Protein AF-A0A935E1A9-F1 (afdb_monomer_lite)

Radius of gyration: 36.32 Å; chains: 1; bounding box: 63×24×108 Å

Structure (mmCIF, N/CA/C/O backbone):
data_AF-A0A935E1A9-F1
#
_entry.id   AF-A0A935E1A9-F1
#
loop_
_atom_site.group_PDB
_atom_site.id
_atom_site.type_symbol
_atom_site.label_atom_id
_atom_site.label_alt_id
_atom_site.label_comp_id
_atom_site.label_asym_id
_atom_site.label_entity_id
_atom_site.label_seq_id
_atom_site.pdbx_PDB_ins_code
_atom_site.Cartn_x
_atom_site.Cartn_y
_atom_site.Cartn_z
_atom_site.occupancy
_atom_site.B_iso_or_equiv
_atom_site.auth_seq_id
_atom_site.auth_comp_id
_atom_site.auth_asym_id
_atom_site.auth_atom_id
_atom_site.pdbx_PDB_model_num
ATOM 1 N N . MET A 1 1 ? 24.897 10.525 -62.551 1.00 43.28 1 MET A N 1
ATOM 2 C CA . MET A 1 1 ? 25.364 9.296 -61.876 1.00 43.28 1 MET A CA 1
ATOM 3 C C . MET A 1 1 ? 24.677 9.210 -60.522 1.00 43.28 1 MET A C 1
ATOM 5 O O . MET A 1 1 ? 24.831 10.116 -59.720 1.00 43.28 1 MET A O 1
ATOM 9 N N . ASN A 1 2 ? 23.819 8.197 -60.395 1.00 39.41 2 ASN A N 1
ATOM 10 C CA . ASN A 1 2 ? 23.070 7.679 -59.246 1.00 39.41 2 ASN A CA 1
ATOM 11 C C . ASN A 1 2 ? 22.739 8.583 -58.045 1.00 39.41 2 ASN A C 1
ATOM 13 O O . ASN A 1 2 ? 23.552 8.855 -57.167 1.00 39.41 2 ASN A O 1
ATOM 17 N N . ARG A 1 3 ? 21.435 8.884 -57.976 1.00 65.75 3 ARG A N 1
ATOM 18 C CA . ARG A 1 3 ? 20.637 8.992 -56.751 1.00 65.75 3 ARG A CA 1
ATOM 19 C C . ARG A 1 3 ? 20.733 7.672 -55.965 1.00 65.75 3 ARG A C 1
ATOM 21 O O . ARG A 1 3 ? 20.903 6.628 -56.585 1.00 65.75 3 ARG A O 1
ATOM 28 N N . ILE A 1 4 ? 20.495 7.735 -54.652 1.00 61.72 4 ILE A N 1
ATOM 29 C CA . ILE A 1 4 ? 20.471 6.622 -53.676 1.00 61.72 4 ILE A CA 1
ATOM 30 C C . ILE A 1 4 ? 21.838 6.367 -53.003 1.00 61.72 4 ILE A C 1
ATOM 32 O O . ILE A 1 4 ? 22.512 5.373 -53.242 1.00 61.72 4 ILE A O 1
ATOM 36 N N . ARG A 1 5 ? 22.222 7.267 -52.093 1.00 61.59 5 ARG A N 1
ATOM 37 C CA . ARG A 1 5 ? 22.772 6.855 -50.790 1.00 61.59 5 ARG A CA 1
ATOM 38 C C . ARG A 1 5 ? 21.533 6.756 -49.880 1.00 61.59 5 ARG A C 1
ATOM 40 O O . ARG A 1 5 ? 21.036 7.786 -49.450 1.00 61.59 5 ARG A O 1
ATOM 47 N N . LEU A 1 6 ? 20.757 5.666 -49.891 1.00 59.06 6 LEU A N 1
ATOM 48 C CA . LEU A 1 6 ? 20.890 4.566 -48.922 1.00 59.06 6 LEU A CA 1
ATOM 49 C C . LEU A 1 6 ? 21.417 5.151 -47.594 1.00 59.06 6 LEU A C 1
ATOM 51 O O . LEU A 1 6 ? 22.622 5.272 -47.443 1.00 59.06 6 LEU A O 1
ATOM 55 N N . ARG A 1 7 ? 20.618 5.833 -46.760 1.00 59.34 7 ARG A N 1
ATOM 56 C CA . ARG A 1 7 ? 19.439 5.374 -45.994 1.00 59.34 7 ARG A CA 1
ATOM 57 C C . ARG A 1 7 ? 19.665 4.040 -45.275 1.00 59.34 7 ARG A C 1
ATOM 59 O O . ARG A 1 7 ? 18.809 3.171 -45.332 1.00 59.34 7 ARG A O 1
ATOM 66 N N . LEU A 1 8 ? 20.831 3.902 -44.656 1.00 56.69 8 LEU A N 1
ATOM 67 C CA . LEU A 1 8 ? 21.181 2.851 -43.703 1.00 56.69 8 LEU A CA 1
ATOM 68 C C . LEU A 1 8 ? 22.153 3.477 -42.699 1.00 56.69 8 LEU A C 1
ATOM 70 O O . LEU A 1 8 ? 23.348 3.325 -42.864 1.00 56.69 8 LEU A O 1
ATOM 74 N N . ASP A 1 9 ? 21.630 4.312 -41.804 1.00 52.44 9 ASP A N 1
ATOM 75 C CA . ASP A 1 9 ? 22.239 4.705 -40.517 1.00 52.44 9 ASP A CA 1
ATOM 76 C C . ASP A 1 9 ? 21.132 5.332 -39.629 1.00 52.44 9 ASP A C 1
ATOM 78 O O . ASP A 1 9 ? 21.367 6.247 -38.850 1.00 52.44 9 ASP A O 1
ATOM 82 N N . ASP A 1 10 ? 19.885 4.866 -39.787 1.00 56.88 10 ASP A N 1
ATOM 83 C CA . ASP A 1 10 ? 18.754 5.179 -38.886 1.00 56.88 10 ASP A CA 1
ATOM 84 C C . ASP A 1 10 ? 18.579 4.034 -37.858 1.00 56.88 10 ASP A C 1
ATOM 86 O O . ASP A 1 10 ? 17.519 3.852 -37.272 1.00 56.88 10 ASP A O 1
ATOM 90 N N . GLU A 1 11 ? 19.625 3.217 -37.687 1.00 57.50 11 GLU A N 1
ATOM 91 C CA . GLU A 1 11 ? 19.710 2.070 -36.766 1.00 57.50 11 GLU A CA 1
ATOM 92 C C . GLU A 1 11 ? 20.634 2.375 -35.573 1.00 57.50 11 GLU A C 1
ATOM 94 O O . GLU A 1 11 ? 21.140 1.472 -34.913 1.00 57.50 11 GLU A O 1
ATOM 99 N N . GLY A 1 12 ? 20.878 3.658 -35.294 1.00 59.22 12 GLY A N 1
ATOM 100 C CA . GLY A 1 12 ? 21.654 4.105 -34.142 1.00 59.22 12 GLY A CA 1
ATOM 101 C C . GLY A 1 12 ? 20.835 4.052 -32.858 1.00 59.22 12 GLY A C 1
ATOM 102 O O . GLY A 1 12 ? 20.351 5.089 -32.421 1.00 59.22 12 GLY A O 1
ATOM 103 N N . ASP A 1 13 ? 20.706 2.841 -32.314 1.00 62.75 13 ASP A N 1
ATOM 104 C CA . ASP A 1 13 ? 20.514 2.515 -30.898 1.00 62.75 13 ASP A CA 1
ATOM 105 C C . ASP A 1 13 ? 19.587 3.455 -30.111 1.00 62.75 13 ASP A C 1
ATOM 107 O O . ASP A 1 13 ? 20.025 4.461 -29.545 1.00 62.75 13 ASP A O 1
ATOM 111 N N . ASP A 1 14 ? 18.319 3.060 -29.954 1.00 69.81 14 ASP A N 1
ATOM 112 C CA . ASP A 1 14 ? 17.554 3.474 -28.778 1.00 69.81 14 ASP A CA 1
ATOM 113 C C . ASP A 1 14 ? 18.376 3.085 -27.540 1.00 69.81 14 ASP A C 1
ATOM 115 O O . ASP A 1 14 ? 18.420 1.910 -27.171 1.00 69.81 14 ASP A O 1
ATOM 119 N N . ASP A 1 15 ? 19.069 4.053 -26.928 1.00 81.50 15 ASP A N 1
ATOM 120 C CA . ASP A 1 15 ? 19.908 3.794 -25.761 1.00 81.50 15 ASP A CA 1
ATOM 121 C C . ASP A 1 15 ? 19.017 3.160 -24.677 1.00 81.50 15 ASP A C 1
ATOM 123 O O . ASP A 1 15 ? 18.099 3.815 -24.151 1.00 81.50 15 ASP A O 1
ATOM 127 N N . PRO A 1 16 ? 19.241 1.879 -24.330 1.00 81.06 16 PRO A N 1
ATOM 128 C CA . PRO A 1 16 ? 18.394 1.182 -23.376 1.00 81.06 16 PRO A CA 1
ATOM 129 C C . PRO A 1 16 ? 18.430 1.862 -22.003 1.00 81.06 16 PRO A C 1
ATOM 131 O O . PRO A 1 16 ? 17.468 1.751 -21.238 1.00 81.06 16 PRO A O 1
ATOM 134 N N . LEU A 1 17 ? 19.497 2.610 -21.695 1.00 86.38 17 LEU A N 1
ATOM 135 C CA . LEU A 1 17 ? 19.605 3.392 -20.469 1.00 86.38 17 LEU A CA 1
ATOM 136 C C . LEU A 1 17 ? 18.696 4.623 -20.497 1.00 86.38 17 LEU A C 1
ATOM 138 O O . LEU A 1 17 ? 18.069 4.917 -19.480 1.00 86.38 17 LEU A O 1
ATOM 142 N N . LEU A 1 18 ? 18.551 5.303 -21.639 1.00 84.38 18 LEU A N 1
ATOM 143 C CA . LEU A 1 18 ? 17.610 6.425 -21.770 1.00 84.38 18 LEU A CA 1
ATOM 144 C C . LEU A 1 18 ? 16.162 5.955 -21.573 1.00 84.38 18 LEU A C 1
ATOM 146 O O . LEU A 1 18 ? 15.390 6.601 -20.859 1.00 84.38 18 LEU A O 1
ATOM 150 N N . SER A 1 19 ? 15.817 4.784 -22.117 1.00 86.38 19 SER A N 1
ATOM 151 C CA . SER A 1 19 ? 14.505 4.157 -21.898 1.00 86.38 19 SER A CA 1
ATOM 152 C C . SER A 1 19 ? 14.297 3.701 -20.444 1.00 86.38 19 SER A C 1
ATOM 154 O O . SER A 1 19 ? 13.199 3.846 -19.898 1.00 86.38 19 SER A O 1
ATOM 156 N N . LEU A 1 20 ? 15.3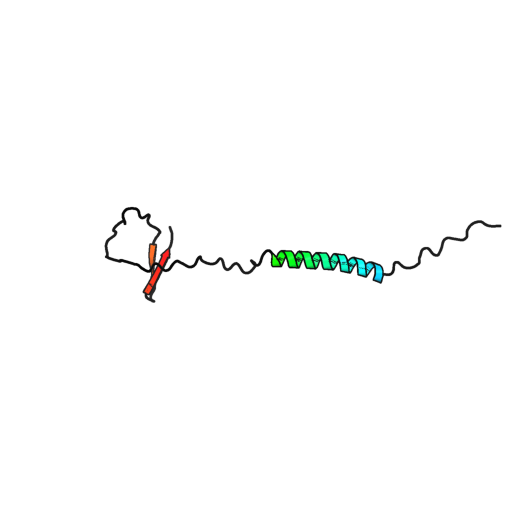46 3.200 -19.779 1.00 90.94 20 LEU A N 1
ATOM 157 C CA . LEU A 1 20 ? 15.307 2.801 -18.367 1.00 90.94 20 LEU A CA 1
ATOM 158 C C . LEU A 1 20 ? 15.084 3.995 -17.428 1.00 90.94 20 LEU A C 1
ATOM 160 O O . LEU A 1 20 ? 14.329 3.876 -16.467 1.00 90.94 20 LEU A O 1
ATOM 164 N N . VAL A 1 21 ? 15.697 5.148 -17.701 1.00 91.38 21 VAL A N 1
ATOM 165 C CA . VAL A 1 21 ? 15.514 6.364 -16.889 1.00 91.38 21 VAL A CA 1
ATOM 166 C C . VAL A 1 21 ? 14.050 6.814 -16.890 1.00 91.38 21 VAL A C 1
ATOM 168 O O . VAL A 1 21 ? 13.503 7.114 -15.828 1.00 91.38 21 VAL A O 1
ATOM 171 N N . ASN A 1 22 ? 13.385 6.779 -18.047 1.00 88.12 22 ASN A N 1
ATOM 172 C CA . ASN A 1 22 ? 11.957 7.091 -18.146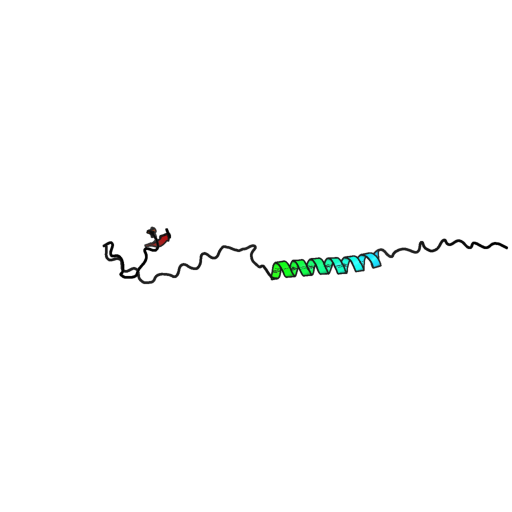 1.00 88.12 22 ASN A CA 1
ATOM 173 C C . ASN A 1 22 ? 11.077 6.058 -17.410 1.00 88.12 22 ASN A C 1
ATOM 175 O O . ASN A 1 22 ? 10.084 6.418 -16.780 1.00 88.12 22 ASN A O 1
ATOM 179 N N . LEU A 1 23 ? 11.458 4.774 -17.431 1.00 94.00 23 LEU A N 1
ATOM 180 C CA . LEU A 1 23 ? 10.769 3.732 -16.661 1.00 94.00 23 LEU A CA 1
ATOM 181 C C . LEU A 1 23 ? 10.926 3.931 -15.148 1.00 94.00 23 LEU A C 1
ATOM 183 O O . LEU A 1 23 ? 9.966 3.723 -14.405 1.00 94.00 23 LEU A O 1
ATOM 187 N N . ILE A 1 24 ? 12.114 4.335 -14.691 1.00 96.12 24 ILE A N 1
ATOM 188 C CA . ILE A 1 24 ? 12.373 4.622 -13.276 1.00 96.12 24 ILE A CA 1
ATOM 189 C C . ILE A 1 24 ? 11.469 5.758 -12.803 1.00 96.12 24 ILE A C 1
ATOM 191 O O . ILE A 1 24 ? 10.858 5.619 -11.748 1.00 96.12 24 ILE A O 1
ATOM 195 N N . ASP A 1 25 ? 11.327 6.834 -13.580 1.00 94.38 25 ASP A N 1
ATOM 196 C CA . ASP A 1 25 ? 10.463 7.961 -13.204 1.00 94.38 25 ASP A CA 1
ATOM 197 C C . ASP A 1 25 ? 9.006 7.510 -12.980 1.00 94.38 25 ASP A C 1
ATOM 199 O O . ASP A 1 25 ? 8.437 7.697 -11.901 1.00 94.38 25 ASP A O 1
ATOM 203 N N . VAL A 1 26 ? 8.432 6.770 -13.937 1.00 95.75 26 VAL A N 1
ATOM 204 C CA . VAL A 1 26 ? 7.072 6.208 -13.817 1.00 95.75 26 VAL A CA 1
ATOM 205 C C . VAL A 1 26 ? 6.955 5.219 -12.649 1.00 95.75 26 VAL A C 1
ATOM 207 O O . VAL A 1 26 ? 5.949 5.207 -11.931 1.00 95.75 26 VAL A O 1
ATOM 210 N N . PHE A 1 27 ? 7.979 4.395 -12.421 1.00 97.44 27 PHE A N 1
ATOM 211 C CA . PHE A 1 27 ? 8.007 3.450 -11.306 1.00 97.44 27 PHE A CA 1
ATOM 212 C C . PHE A 1 27 ? 8.016 4.165 -9.948 1.00 97.44 27 PHE A C 1
ATOM 214 O O . PHE A 1 27 ? 7.268 3.785 -9.044 1.00 97.44 27 PHE A O 1
ATOM 221 N N . LEU A 1 28 ? 8.803 5.235 -9.807 1.00 96.31 28 LEU A N 1
ATOM 222 C CA . LEU A 1 28 ? 8.845 6.044 -8.590 1.00 96.31 28 LEU A CA 1
ATOM 223 C C . LEU A 1 28 ? 7.505 6.739 -8.322 1.00 96.31 28 LEU A C 1
ATOM 225 O O . LEU A 1 28 ? 7.086 6.805 -7.165 1.00 96.31 28 LEU A O 1
ATOM 229 N N . VAL A 1 29 ? 6.790 7.181 -9.361 1.00 96.94 29 VAL A N 1
ATOM 230 C CA . VAL A 1 29 ? 5.422 7.715 -9.224 1.00 96.94 29 VAL A CA 1
ATOM 231 C C . VAL A 1 29 ? 4.463 6.659 -8.666 1.00 96.94 29 VAL A C 1
ATOM 233 O O . VAL A 1 29 ? 3.680 6.961 -7.762 1.00 96.94 29 VAL A O 1
ATOM 236 N N . LEU A 1 30 ? 4.544 5.411 -9.139 1.00 96.94 30 LEU A N 1
ATOM 237 C CA . LEU A 1 30 ? 3.730 4.306 -8.619 1.00 96.94 30 LEU A CA 1
ATOM 238 C C . LEU A 1 30 ? 4.052 4.008 -7.148 1.00 96.94 30 LEU A C 1
ATOM 240 O O . LEU A 1 30 ? 3.134 3.867 -6.337 1.00 96.94 30 LEU A O 1
ATOM 244 N N . VAL A 1 31 ? 5.338 3.963 -6.785 1.00 96.94 31 VAL A N 1
ATOM 245 C CA . VAL A 1 31 ? 5.771 3.781 -5.389 1.00 96.94 31 VAL A CA 1
ATOM 246 C C . VAL A 1 31 ? 5.273 4.930 -4.512 1.00 96.94 31 VAL A C 1
ATOM 248 O O . VAL A 1 31 ? 4.721 4.680 -3.444 1.00 96.94 31 VAL A O 1
ATOM 251 N N . ALA A 1 32 ? 5.394 6.182 -4.957 1.00 96.38 32 ALA A N 1
ATOM 252 C CA . ALA A 1 32 ? 4.910 7.344 -4.214 1.00 96.38 32 ALA A CA 1
ATOM 253 C C . ALA A 1 32 ? 3.385 7.315 -4.020 1.00 96.38 32 ALA A C 1
ATOM 255 O O . ALA A 1 32 ? 2.900 7.589 -2.921 1.00 96.38 32 ALA A O 1
ATOM 256 N N . ALA A 1 33 ? 2.626 6.931 -5.051 1.00 95.06 33 ALA A N 1
ATOM 257 C CA . ALA A 1 33 ? 1.178 6.763 -4.958 1.00 95.06 33 ALA A CA 1
ATOM 258 C C . ALA A 1 33 ? 0.792 5.649 -3.971 1.00 95.06 33 ALA A C 1
ATOM 260 O O . ALA A 1 33 ? -0.130 5.828 -3.174 1.00 95.06 33 ALA A O 1
ATOM 261 N N . LEU A 1 34 ? 1.523 4.530 -3.975 1.00 93.62 34 LEU A N 1
ATOM 262 C CA . LEU A 1 34 ? 1.320 3.429 -3.033 1.00 93.62 34 LEU A CA 1
ATOM 263 C C . LEU A 1 34 ? 1.648 3.844 -1.592 1.00 93.62 34 LEU A C 1
ATOM 265 O O . LEU A 1 34 ? 0.851 3.599 -0.688 1.00 93.62 34 LEU A O 1
ATOM 269 N N . LEU A 1 35 ? 2.780 4.519 -1.376 1.00 93.94 35 LEU A N 1
ATOM 270 C CA . LEU A 1 35 ? 3.152 5.063 -0.068 1.00 93.94 35 LEU A CA 1
ATOM 271 C C . LEU A 1 35 ? 2.109 6.066 0.432 1.00 93.94 35 LEU A C 1
ATOM 273 O O . LEU A 1 35 ? 1.743 6.031 1.603 1.00 93.94 35 LEU A O 1
ATOM 277 N N . LEU A 1 36 ? 1.581 6.917 -0.451 1.00 92.25 36 LEU A N 1
ATOM 278 C CA . LEU A 1 36 ? 0.510 7.854 -0.123 1.00 92.25 36 LEU A CA 1
ATOM 279 C C . LEU A 1 36 ? -0.797 7.134 0.235 1.00 92.25 36 LEU A C 1
ATOM 281 O O . LEU A 1 36 ? -1.483 7.560 1.161 1.00 92.25 36 LEU A O 1
ATOM 285 N N . ALA A 1 37 ? -1.146 6.054 -0.466 1.00 89.44 37 ALA A N 1
ATOM 286 C CA . ALA A 1 37 ? -2.321 5.244 -0.154 1.00 89.44 37 ALA A CA 1
ATOM 287 C C . ALA A 1 37 ? -2.203 4.595 1.236 1.00 89.44 37 ALA A C 1
ATOM 289 O O . ALA A 1 37 ? -3.120 4.721 2.046 1.00 89.44 37 ALA A O 1
ATOM 290 N N . VAL A 1 38 ? -1.049 3.996 1.546 1.00 87.75 38 VAL A N 1
ATOM 291 C CA . VAL A 1 38 ? -0.756 3.409 2.867 1.00 87.75 38 VAL A CA 1
ATOM 292 C C . VAL A 1 38 ? -0.727 4.477 3.965 1.00 87.75 38 VAL A C 1
ATOM 294 O O . VAL A 1 38 ? -1.249 4.263 5.053 1.00 87.75 38 VAL A O 1
ATOM 297 N N . ALA A 1 39 ? -0.154 5.650 3.690 1.00 87.12 39 ALA A N 1
ATOM 298 C CA . ALA A 1 39 ? -0.096 6.746 4.655 1.00 87.12 39 ALA A CA 1
ATOM 299 C C . ALA A 1 39 ? -1.478 7.351 4.960 1.00 87.12 39 ALA A C 1
ATOM 301 O O . ALA A 1 39 ? -1.697 7.857 6.060 1.00 87.12 39 ALA A O 1
ATOM 302 N N . ARG A 1 40 ? -2.404 7.322 3.992 1.00 82.56 40 ARG A N 1
ATOM 303 C CA . ARG A 1 40 ? -3.778 7.822 4.156 1.00 82.56 40 ARG A CA 1
ATOM 304 C C . ARG A 1 40 ? -4.680 6.856 4.916 1.00 82.56 40 ARG A C 1
ATOM 306 O O . ARG A 1 40 ? -5.600 7.328 5.578 1.00 82.56 40 ARG A O 1
ATOM 313 N N . ASP A 1 41 ? -4.425 5.552 4.833 1.00 73.25 41 ASP A N 1
ATOM 314 C CA . ASP A 1 41 ? -5.214 4.540 5.531 1.00 73.25 41 ASP A CA 1
ATOM 315 C C . ASP A 1 41 ? -4.336 3.628 6.411 1.00 73.25 41 ASP A C 1
ATOM 317 O O . ASP A 1 41 ? -3.912 2.553 5.980 1.00 73.25 41 ASP A O 1
ATOM 321 N N . PRO A 1 42 ? -4.071 4.012 7.675 1.00 63.91 42 PRO A N 1
ATOM 322 C CA . PRO A 1 42 ? -3.365 3.155 8.627 1.00 63.91 42 PRO A CA 1
ATOM 323 C C . PRO A 1 42 ? -4.165 1.905 9.073 1.00 63.91 42 PRO A C 1
ATOM 325 O O . PRO A 1 42 ? -3.777 1.251 10.045 1.00 63.91 42 PRO A O 1
ATOM 328 N N . ALA A 1 43 ? -5.281 1.541 8.425 1.00 65.06 43 ALA A N 1
ATOM 329 C CA . ALA A 1 43 ? -6.226 0.545 8.929 1.00 65.06 43 ALA A CA 1
ATOM 330 C C . ALA A 1 43 ? -6.152 -0.855 8.280 1.00 65.06 43 ALA A C 1
ATOM 332 O O . ALA A 1 43 ? -7.179 -1.487 8.055 1.00 65.06 43 ALA A O 1
ATOM 333 N N . THR A 1 44 ? -4.963 -1.442 8.123 1.00 59.91 44 THR A N 1
ATOM 334 C CA . THR A 1 44 ? -4.818 -2.924 8.144 1.00 59.91 44 THR A CA 1
ATOM 335 C C . THR A 1 44 ? -4.586 -3.477 9.555 1.00 59.91 44 THR A C 1
ATOM 337 O O . THR A 1 44 ? -4.280 -4.650 9.746 1.00 59.91 44 THR A O 1
ATOM 340 N N . GLY A 1 45 ? -4.809 -2.639 10.568 1.00 54.34 45 GLY A N 1
ATOM 341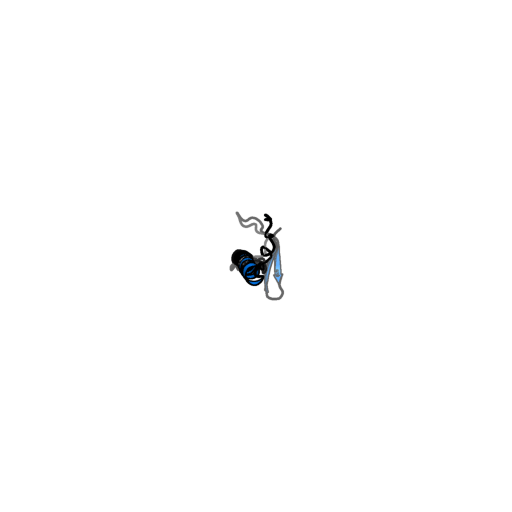 C CA . GLY A 1 45 ? -4.813 -2.996 11.982 1.00 54.34 45 GLY A CA 1
ATOM 342 C C . GLY A 1 45 ? -5.995 -2.383 12.718 1.00 54.34 45 GLY A C 1
ATOM 343 O O . GLY A 1 45 ? -5.858 -2.025 13.888 1.00 54.34 45 GLY A O 1
ATOM 344 N N . ALA A 1 46 ? -7.152 -2.248 12.059 1.00 55.78 46 ALA A N 1
ATOM 345 C CA . ALA A 1 46 ? -8.413 -2.012 12.750 1.00 55.78 46 ALA A CA 1
ATOM 346 C C . ALA A 1 46 ? -8.778 -3.266 13.564 1.00 55.78 46 ALA A C 1
ATOM 348 O O . ALA A 1 46 ? -9.761 -3.957 13.303 1.00 55.78 46 ALA A O 1
ATOM 349 N N . SER A 1 47 ? -8.005 -3.513 14.628 1.00 54.69 47 SER A N 1
ATOM 350 C CA . SER A 1 47 ? -8.599 -3.756 15.929 1.00 54.69 47 SER A CA 1
ATOM 351 C C . SER A 1 47 ? -9.678 -2.696 16.048 1.00 54.69 47 SER A C 1
ATOM 353 O O . SER A 1 47 ? -9.398 -1.517 16.284 1.00 54.69 47 SER A O 1
ATOM 355 N N . ARG A 1 48 ? -10.898 -3.096 15.680 1.00 55.34 48 ARG A N 1
ATOM 356 C CA . ARG A 1 48 ? -12.126 -2.383 15.963 1.00 55.34 48 ARG A CA 1
ATOM 357 C C . ARG A 1 48 ? -11.979 -2.057 17.428 1.00 55.34 48 ARG A C 1
ATOM 359 O O . ARG A 1 48 ? -12.101 -2.961 18.249 1.00 55.34 48 ARG A O 1
ATOM 366 N N . ARG A 1 49 ? -11.567 -0.820 17.726 1.00 57.03 49 ARG A N 1
ATOM 367 C CA . ARG A 1 49 ? -11.415 -0.357 19.092 1.00 57.03 49 ARG A CA 1
ATOM 368 C C . ARG A 1 49 ? -12.798 -0.583 19.660 1.00 57.03 49 ARG A C 1
ATOM 370 O O . ARG A 1 49 ? -13.738 0.111 19.276 1.00 57.03 49 ARG A O 1
ATOM 377 N N . VAL A 1 50 ? -12.945 -1.646 20.445 1.00 59.22 50 VAL A N 1
ATOM 378 C CA . VAL A 1 50 ? -14.068 -1.799 21.349 1.00 59.22 50 VAL A CA 1
ATOM 379 C C . VAL A 1 50 ? -14.015 -0.487 22.097 1.00 59.22 50 VAL A C 1
ATOM 381 O O . VAL A 1 50 ? -13.019 -0.226 22.771 1.00 59.22 50 VAL A O 1
ATOM 384 N N . ALA A 1 51 ? -14.962 0.406 21.794 1.00 62.06 51 ALA A N 1
ATOM 385 C CA . ALA A 1 51 ? -15.011 1.717 22.410 1.00 62.06 51 ALA A CA 1
ATOM 386 C C . ALA A 1 51 ? -14.856 1.453 23.900 1.00 62.06 51 ALA A C 1
ATOM 388 O O . ALA A 1 51 ? -15.608 0.630 24.426 1.00 62.06 51 ALA A O 1
ATOM 389 N N . GLU A 1 52 ? -13.805 2.016 24.506 1.00 59.66 52 GLU A N 1
ATOM 390 C CA . GLU A 1 52 ? -13.466 1.767 25.902 1.00 59.66 52 GLU A CA 1
ATOM 391 C C . GLU A 1 52 ? -14.759 1.850 26.697 1.00 59.66 52 GLU A C 1
ATOM 393 O O . GLU A 1 52 ? -15.408 2.900 26.733 1.00 59.66 52 GLU A O 1
ATOM 398 N N . ALA A 1 53 ? -15.198 0.704 27.223 1.00 60.25 53 ALA A N 1
ATOM 399 C CA . ALA A 1 53 ? -16.431 0.639 27.971 1.00 60.25 53 ALA A CA 1
ATOM 400 C C . ALA A 1 53 ? -16.246 1.597 29.144 1.00 60.25 53 ALA A C 1
ATOM 402 O O . ALA A 1 53 ? -15.418 1.364 30.026 1.00 60.25 53 ALA A O 1
ATOM 403 N N . LYS A 1 54 ? -16.954 2.727 29.086 1.00 60.59 54 LYS A N 1
ATOM 404 C CA . LYS A 1 54 ? -16.896 3.784 30.088 1.00 60.59 54 LYS A CA 1
ATOM 405 C C . LYS A 1 54 ? -17.156 3.110 31.432 1.00 60.59 54 LYS A C 1
ATOM 407 O O . LYS A 1 54 ? -18.249 2.589 31.647 1.00 60.59 54 LYS A O 1
ATOM 412 N N . LYS A 1 55 ? -16.138 3.045 32.294 1.00 54.94 55 LYS A N 1
ATOM 413 C CA . LYS A 1 55 ? -16.238 2.400 33.605 1.00 54.94 55 LYS A CA 1
ATOM 414 C C . LYS A 1 55 ? -17.369 3.085 34.367 1.00 54.94 55 LYS A C 1
ATOM 416 O O . LYS A 1 55 ? -17.258 4.249 34.739 1.00 54.94 55 LYS A O 1
ATOM 421 N N . VAL A 1 56 ? -18.490 2.389 34.533 1.00 62.56 56 VAL A N 1
ATOM 422 C CA . VAL A 1 56 ? -19.625 2.908 35.294 1.00 62.56 56 VAL A CA 1
ATOM 423 C C . VAL A 1 56 ? -19.238 2.815 36.768 1.00 62.56 56 VAL A C 1
ATOM 425 O O . VAL A 1 56 ? -19.299 1.749 37.370 1.00 62.56 56 VAL A O 1
ATOM 428 N N . GLU A 1 57 ? -18.787 3.929 37.347 1.00 61.34 57 GLU A N 1
ATOM 429 C CA . GLU A 1 57 ? -18.314 4.000 38.741 1.00 61.34 57 GLU A CA 1
ATOM 430 C C . GLU A 1 57 ? -19.435 3.977 39.791 1.00 61.34 57 GLU A C 1
ATOM 432 O O . GLU A 1 57 ? -19.170 4.032 40.991 1.00 61.34 57 GLU A O 1
ATOM 437 N N . ARG A 1 58 ? -20.702 3.850 39.383 1.00 52.62 58 ARG A N 1
ATOM 438 C CA . ARG A 1 58 ? -21.810 3.662 40.323 1.00 52.62 58 ARG A CA 1
ATOM 439 C C . ARG A 1 58 ? -22.743 2.553 39.876 1.00 52.62 58 ARG A C 1
ATOM 441 O O . ARG A 1 58 ? -23.655 2.759 39.086 1.00 52.62 58 ARG A O 1
ATOM 448 N N . PHE A 1 59 ? -22.520 1.384 40.460 1.00 53.34 59 PHE A N 1
ATOM 449 C CA . PHE A 1 59 ? -23.512 0.328 40.562 1.00 53.34 59 PHE A CA 1
ATOM 450 C C . PHE A 1 59 ? -24.165 0.451 41.947 1.00 53.34 59 PHE A C 1
ATOM 452 O O . PHE A 1 59 ? -23.575 0.036 42.942 1.00 53.34 59 PHE A O 1
ATOM 459 N N . GLN A 1 60 ? -25.347 1.068 42.036 1.00 51.66 60 GLN A N 1
ATOM 460 C CA . GLN A 1 60 ? -26.214 0.881 43.203 1.00 51.66 60 GLN A CA 1
ATOM 461 C C . GLN A 1 60 ? -27.090 -0.336 42.926 1.00 51.66 60 GLN A C 1
ATOM 463 O O . GLN A 1 60 ? -28.096 -0.250 42.230 1.00 51.66 60 GLN A O 1
ATOM 468 N N . GLY A 1 61 ? -26.641 -1.490 43.412 1.00 55.12 61 GLY A N 1
ATOM 469 C CA . GLY A 1 61 ? -27.467 -2.681 43.488 1.00 55.12 61 GLY A CA 1
ATOM 470 C C . GLY A 1 61 ? -28.178 -2.689 44.829 1.00 55.12 61 GLY A C 1
ATOM 471 O O . GLY A 1 61 ? -27.586 -3.114 45.815 1.00 55.12 61 GLY A O 1
ATOM 472 N N . GLU A 1 62 ? -29.432 -2.253 44.861 1.00 47.41 62 GLU A N 1
ATOM 473 C CA . GLU A 1 62 ? -30.362 -2.720 45.882 1.00 47.41 62 GLU A CA 1
ATOM 474 C C . GLU A 1 62 ? -31.360 -3.624 45.170 1.00 47.41 62 GLU A C 1
ATOM 476 O O . GLU A 1 62 ? -31.962 -3.243 44.168 1.00 47.41 62 GLU A O 1
ATOM 481 N N . GLY A 1 63 ? -31.384 -4.886 45.596 1.00 52.59 63 GLY A N 1
ATOM 482 C CA . GLY A 1 63 ? -32.063 -5.976 44.917 1.00 52.59 63 GLY A CA 1
ATOM 483 C C . GLY A 1 63 ? -33.563 -5.750 44.833 1.00 52.59 63 GLY A C 1
ATOM 484 O O . GLY A 1 63 ? -34.307 -6.191 45.694 1.00 52.59 63 GLY A O 1
ATOM 485 N N . ALA A 1 64 ? -34.002 -5.106 43.766 1.00 47.59 64 ALA A N 1
ATOM 486 C CA . ALA A 1 64 ? -35.344 -5.189 43.231 1.00 47.59 64 ALA A CA 1
ATOM 487 C C . ALA A 1 64 ? -35.288 -4.642 41.810 1.00 47.59 64 ALA A C 1
ATOM 489 O O . ALA A 1 64 ? -34.528 -3.725 41.504 1.00 47.59 64 ALA A O 1
ATOM 490 N N . THR A 1 65 ? -36.073 -5.234 40.922 1.00 55.28 65 THR A N 1
ATOM 491 C CA . THR A 1 65 ? -36.317 -4.745 39.569 1.00 55.28 65 THR A CA 1
ATOM 492 C C . THR A 1 65 ? -37.014 -3.387 39.640 1.00 55.28 65 THR A C 1
ATOM 494 O O . THR A 1 65 ? -38.227 -3.300 39.471 1.00 55.28 65 THR A O 1
ATOM 497 N N . THR A 1 66 ? -36.272 -2.326 39.930 1.00 52.34 66 THR A N 1
ATOM 498 C CA . THR A 1 66 ? -36.801 -0.967 39.908 1.00 52.34 66 THR A CA 1
ATOM 499 C C . THR A 1 66 ? -36.339 -0.343 38.607 1.00 52.34 66 THR A C 1
ATOM 501 O O . THR A 1 66 ? -35.176 0.017 38.434 1.00 52.34 66 THR A O 1
ATOM 504 N N . SER A 1 67 ? -37.260 -0.278 37.649 1.00 55.69 67 SER A N 1
ATOM 505 C CA . SER A 1 67 ? -37.152 0.61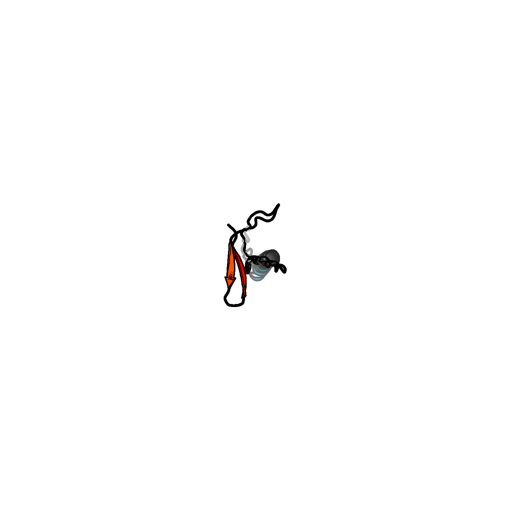9 36.506 1.00 55.69 67 SER A CA 1
ATOM 506 C C . SER A 1 67 ? -36.791 2.010 37.025 1.00 55.69 67 SER A C 1
ATOM 508 O O . SER A 1 67 ? -37.555 2.601 37.787 1.00 55.69 67 SER A O 1
ATOM 510 N N . VAL A 1 68 ? -35.612 2.505 36.655 1.00 58.94 68 VAL A N 1
ATOM 511 C CA . VAL A 1 68 ? -35.215 3.881 36.952 1.00 58.94 68 VAL A CA 1
ATOM 512 C C . VAL A 1 68 ? -36.085 4.786 36.087 1.00 58.94 68 VAL A C 1
ATOM 514 O O . VAL A 1 68 ? -36.156 4.591 34.873 1.00 58.94 68 VAL A O 1
ATOM 517 N N . GLU A 1 69 ? -36.780 5.741 36.701 1.00 57.91 69 GLU A N 1
ATOM 518 C CA . GLU A 1 69 ? -37.625 6.700 35.989 1.00 57.91 69 GLU A CA 1
ATOM 519 C C . GLU A 1 69 ? -36.789 7.436 34.925 1.00 57.91 69 GLU A C 1
ATOM 521 O O . GLU A 1 69 ? -35.765 8.047 35.231 1.00 57.91 69 GLU A O 1
ATOM 526 N N . GLY A 1 70 ? -37.176 7.300 33.653 1.00 63.62 70 GLY A N 1
ATOM 527 C CA . GLY A 1 70 ? -36.455 7.870 32.507 1.00 63.62 70 GLY A CA 1
ATOM 528 C C . GLY A 1 70 ? -35.310 7.019 31.932 1.00 63.62 70 GLY A C 1
ATOM 529 O O . GLY A 1 70 ? -34.686 7.438 30.958 1.00 63.62 70 GLY A O 1
ATOM 530 N N . GLY A 1 71 ? -35.032 5.832 32.480 1.00 68.25 71 GLY A N 1
ATOM 531 C CA . GLY A 1 71 ? -34.033 4.903 31.945 1.00 68.25 71 GLY A CA 1
ATOM 532 C C . GLY A 1 71 ? -34.631 3.883 30.970 1.00 68.25 71 GLY A C 1
ATOM 533 O O . GLY A 1 71 ? -35.616 3.220 31.283 1.00 68.25 71 GLY A O 1
ATOM 534 N N . VAL A 1 72 ? -34.006 3.703 29.803 1.00 70.12 72 VAL A N 1
ATOM 535 C CA . VAL A 1 72 ? -34.284 2.560 28.914 1.00 70.12 72 VAL A CA 1
ATOM 536 C C . VAL A 1 72 ? -33.384 1.397 29.329 1.00 70.12 72 VAL A C 1
ATOM 538 O O . VAL A 1 72 ? -32.197 1.594 29.601 1.00 70.12 72 VAL A O 1
ATOM 541 N N . ARG A 1 73 ? -33.936 0.179 29.395 1.00 72.06 73 ARG A N 1
ATOM 542 C CA . ARG A 1 73 ? -33.158 -1.033 29.683 1.00 72.06 73 ARG A CA 1
ATOM 543 C C . ARG A 1 73 ? -32.084 -1.197 28.605 1.00 72.06 73 ARG A C 1
ATOM 545 O O . ARG A 1 73 ? -32.400 -1.335 27.433 1.00 72.06 73 ARG A O 1
ATOM 552 N N . ALA A 1 74 ? -30.819 -1.144 29.015 1.00 73.06 74 ALA A N 1
ATOM 553 C CA . ALA A 1 74 ? -29.677 -1.194 28.102 1.00 73.06 74 ALA A CA 1
ATOM 554 C C . ALA A 1 74 ? -29.217 -2.626 27.761 1.00 73.06 74 ALA A C 1
ATOM 556 O O . ALA A 1 74 ? -28.290 -2.779 26.974 1.00 73.06 74 ALA A O 1
ATOM 557 N N . GLY A 1 75 ? -29.811 -3.658 28.373 1.00 81.62 75 GLY A N 1
ATOM 558 C CA . GLY A 1 75 ? -29.457 -5.064 28.168 1.00 81.62 75 GLY A CA 1
ATOM 559 C C . GLY A 1 75 ? -29.338 -5.866 29.468 1.00 81.62 75 GLY A C 1
ATOM 560 O O . GLY A 1 75 ? -29.913 -5.502 30.500 1.00 81.62 75 GLY A O 1
ATOM 561 N N . THR A 1 76 ? -28.591 -6.973 29.423 1.00 84.19 76 THR A N 1
ATOM 562 C CA . THR A 1 76 ? -28.362 -7.866 30.577 1.00 84.19 76 THR A CA 1
ATOM 563 C C . THR A 1 76 ? -26.949 -7.684 31.129 1.00 84.19 76 THR A C 1
ATOM 565 O O . THR A 1 76 ? -25.980 -7.696 30.373 1.00 84.19 76 THR A O 1
ATOM 568 N N . ALA A 1 77 ? -26.817 -7.528 32.450 1.00 84.75 77 ALA A N 1
ATOM 569 C CA . ALA A 1 77 ? -25.525 -7.417 33.125 1.00 84.75 77 ALA A CA 1
ATOM 570 C C . ALA A 1 77 ? -25.109 -8.758 33.752 1.00 84.75 77 ALA A C 1
ATOM 572 O O . ALA A 1 77 ? -25.871 -9.355 34.511 1.00 84.75 77 ALA A O 1
ATOM 573 N N . TYR A 1 78 ? -23.883 -9.198 33.472 1.00 81.56 78 TYR A N 1
ATOM 574 C CA . TYR A 1 78 ? -23.263 -10.396 34.036 1.00 81.56 78 TYR A CA 1
ATOM 575 C C . TYR A 1 78 ? -22.129 -10.005 34.979 1.00 81.56 78 TYR A C 1
ATOM 577 O O . TYR A 1 78 ? -21.353 -9.098 34.682 1.00 81.56 78 TYR A O 1
ATOM 585 N N . ARG A 1 79 ? -22.011 -10.712 36.105 1.00 84.94 79 ARG A N 1
ATOM 586 C CA . ARG A 1 79 ? -20.868 -10.602 37.017 1.00 84.94 79 ARG A CA 1
ATOM 587 C C . ARG A 1 79 ? -19.877 -11.724 36.725 1.00 84.94 79 ARG A C 1
ATOM 589 O O . ARG A 1 79 ? -2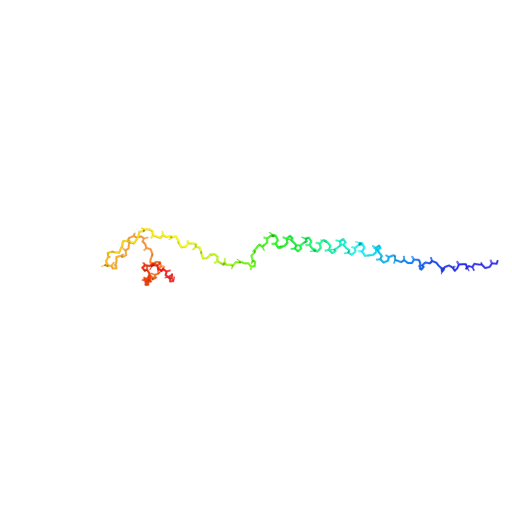0.269 -12.888 36.718 1.00 84.94 79 ARG A O 1
ATOM 596 N N . LEU A 1 80 ? -18.614 -11.377 36.507 1.00 86.31 80 LEU A N 1
ATOM 597 C CA . LEU A 1 80 ? -17.536 -12.341 36.299 1.00 86.31 80 LEU A CA 1
ATOM 598 C C . LEU A 1 80 ? -16.956 -12.819 37.642 1.00 86.31 80 LEU A C 1
ATOM 600 O O . LEU A 1 80 ? -17.154 -12.167 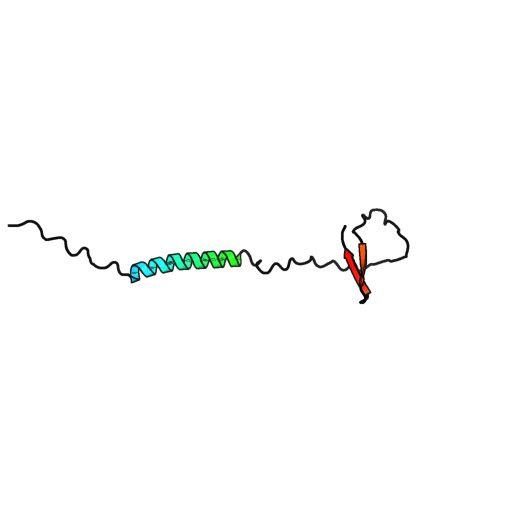38.673 1.00 86.31 80 LEU A O 1
ATOM 604 N N . PRO A 1 81 ? -16.214 -13.944 37.649 1.00 83.25 81 PRO A N 1
ATOM 605 C CA . PRO A 1 81 ? -15.578 -14.470 38.859 1.00 83.25 81 PRO A CA 1
ATOM 606 C C . PRO A 1 81 ? -14.598 -13.502 39.538 1.00 83.25 81 PRO A C 1
ATOM 608 O O . PRO A 1 81 ? -14.410 -13.572 40.747 1.00 83.25 81 PRO A O 1
ATOM 611 N N . ASP A 1 82 ? -13.998 -12.582 38.781 1.00 83.94 82 ASP A N 1
ATOM 612 C CA . ASP A 1 82 ? -13.093 -11.536 39.278 1.00 83.94 82 ASP A CA 1
ATOM 613 C C . ASP A 1 82 ? -13.829 -10.328 39.894 1.00 83.94 82 ASP A C 1
ATOM 615 O O . ASP A 1 82 ? -13.207 -9.353 40.314 1.00 83.94 82 ASP A O 1
ATOM 619 N N . GLY A 1 83 ? -15.162 -10.380 39.952 1.00 80.62 83 GLY A N 1
ATOM 620 C CA . GLY A 1 83 ? -16.012 -9.316 40.475 1.00 80.62 83 GLY A CA 1
ATOM 621 C C . GLY A 1 83 ? -16.352 -8.222 39.464 1.00 80.62 83 GLY A C 1
ATOM 622 O O . GLY A 1 83 ? -17.153 -7.342 39.800 1.00 80.62 83 GLY A O 1
ATOM 623 N N . SER A 1 84 ? -15.809 -8.278 38.243 1.00 78.75 84 SER A N 1
ATOM 624 C CA . SER A 1 84 ? -16.129 -7.325 37.178 1.00 78.75 84 SER A CA 1
ATOM 625 C C . SER A 1 84 ? -17.554 -7.516 36.639 1.00 78.75 84 SER A C 1
ATOM 627 O O . SER A 1 84 ? -18.176 -8.568 36.810 1.00 78.75 84 SER A O 1
ATOM 629 N N . LEU A 1 85 ? -18.103 -6.462 36.024 1.00 82.19 85 LEU A N 1
ATOM 630 C CA . LEU A 1 85 ? -19.439 -6.453 35.425 1.00 82.19 85 LEU A CA 1
ATOM 631 C C . LEU A 1 85 ? -19.331 -6.245 33.911 1.00 82.19 85 LEU A C 1
ATOM 633 O O . LEU A 1 85 ? -18.684 -5.299 33.463 1.00 82.19 85 LEU A O 1
ATOM 637 N N . VAL A 1 86 ? -20.006 -7.095 33.136 1.00 83.56 86 VAL A N 1
ATOM 638 C CA . VAL A 1 86 ? -20.115 -6.998 31.672 1.00 83.56 86 VAL A CA 1
ATOM 639 C C . VAL A 1 86 ? -21.576 -6.788 31.293 1.00 83.56 86 VAL A C 1
ATOM 641 O O . VAL A 1 86 ? -22.435 -7.576 31.682 1.00 83.56 86 VAL A O 1
ATOM 644 N N . VAL A 1 87 ? -21.862 -5.732 30.528 1.00 84.69 87 VAL A N 1
ATOM 645 C CA . VAL A 1 87 ? -23.208 -5.432 30.015 1.00 84.69 87 VAL A CA 1
ATOM 646 C C . VAL A 1 87 ? -23.301 -5.879 28.560 1.00 84.69 87 VAL A C 1
ATOM 648 O O . VAL A 1 87 ? -22.511 -5.435 27.728 1.00 84.69 87 VAL A O 1
ATOM 651 N N . VAL A 1 88 ? -24.265 -6.750 28.264 1.00 82.81 88 VAL A N 1
ATOM 652 C CA . VAL A 1 88 ? -24.569 -7.234 26.912 1.00 82.81 88 VAL A CA 1
ATOM 653 C C . VAL A 1 88 ? -25.827 -6.517 26.411 1.00 82.81 88 VAL A C 1
ATOM 655 O O . VAL A 1 88 ? -26.887 -6.734 27.008 1.00 82.81 88 VAL A O 1
ATOM 658 N N . PRO A 1 89 ? -25.724 -5.669 25.366 1.00 82.56 89 PRO A N 1
ATOM 659 C CA . PRO A 1 89 ? -26.874 -5.004 24.756 1.00 82.56 89 PRO A CA 1
ATOM 660 C C . PRO A 1 89 ? -27.861 -6.004 24.146 1.00 82.56 89 PRO A C 1
ATOM 662 O O . PRO A 1 89 ? -27.439 -7.060 23.671 1.00 82.56 89 PRO A O 1
ATOM 665 N N . GLU A 1 90 ? -29.149 -5.658 24.156 1.00 69.38 90 GLU A N 1
ATOM 666 C CA . GLU A 1 90 ? -30.212 -6.361 23.417 1.00 69.38 90 GLU A CA 1
ATOM 667 C C . GLU A 1 90 ? -30.569 -5.646 22.108 1.00 69.38 90 GLU A C 1
ATOM 669 O O . GLU A 1 90 ? -30.428 -4.401 22.061 1.00 69.38 90 GLU A O 1
#

Sequence (90 aa):
MNRIRLRLDDEGDDDPLLSLVNLIDVFLVLVAALLLAVARDPATGASRRVAEAKKVERFQGEGATTSVEGGVRAGTAYRLPDGSLVVVPE

Foldseek 3Di:
DDDDPDDPPPPPDPDVVVVVVVVVVVVVVVVVVVVVVCVVDVPVPPPVPPPPPPPPPDDPDDPDPDDDVPDDPQADWDADPVRDIDGDGD

Secondary structure (DSSP, 8-state):
---------------HHHHHHHHHHHHHHHHHHHHHHHHH---S------------------SS--PPTTPPP--EEEE-TTS-EEEE--

pLDDT: mean 72.24, std 16.06, range [39.41, 97.44]